Protein AF-A0A7X0Y1D0-F1 (afdb_monomer_lite)

Foldseek 3Di:
DDPPPDDPPPPDDPDAQFQKKKFFDAPRDRDDIDTHNDVVSVVVCCVPPCVV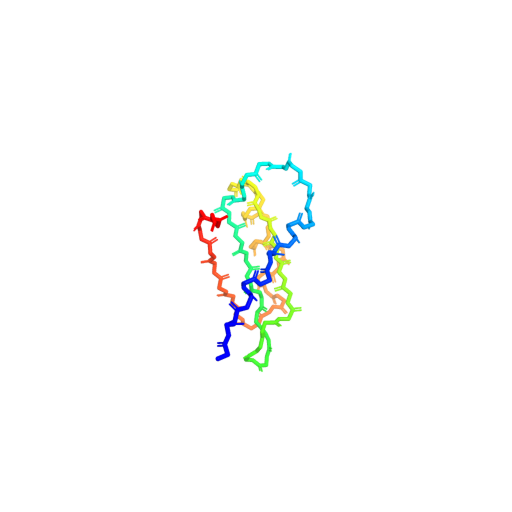GPHIDMDGRPD

Radius of gyration: 15.2 Å; chains: 1; bounding box: 23×48×29 Å

Sequence (63 aa):
MMATAEKVNLVGFDGPDPEHVILWISGGKHVAKTICYDNEDYQNAMTHMAGRYESYEVIKNAQ

Structure (mmCIF, N/CA/C/O backbone):
data_AF-A0A7X0Y1D0-F1
#
_entry.id   AF-A0A7X0Y1D0-F1
#
loop_
_atom_site.group_PDB
_atom_site.id
_atom_site.type_symbol
_atom_site.label_atom_id
_atom_site.label_alt_id
_atom_site.label_comp_id
_atom_site.label_asym_id
_atom_site.label_entity_id
_atom_site.label_seq_id
_atom_site.pdbx_PDB_ins_code
_atom_site.Cartn_x
_atom_site.Cartn_y
_atom_site.Cartn_z
_atom_site.occupancy
_atom_site.B_iso_or_equiv
_atom_site.auth_seq_id
_atom_site.auth_comp_id
_atom_site.auth_asym_id
_atom_site.auth_atom_id
_atom_site.pdbx_PDB_model_num
ATOM 1 N N . MET A 1 1 ? -8.397 -39.652 -10.395 1.00 37.75 1 MET A N 1
ATOM 2 C CA . MET A 1 1 ? -8.903 -38.412 -11.016 1.00 37.75 1 MET A CA 1
ATOM 3 C C . MET A 1 1 ? -7.721 -37.473 -11.139 1.00 37.75 1 MET A C 1
ATOM 5 O O . MET A 1 1 ? -7.147 -37.116 -10.121 1.00 37.75 1 MET A O 1
ATOM 9 N N . MET A 1 2 ? -7.272 -37.206 -12.364 1.00 43.16 2 MET A N 1
ATOM 10 C CA . MET A 1 2 ? -6.163 -36.288 -12.626 1.00 43.16 2 MET A CA 1
ATOM 11 C C . MET A 1 2 ? -6.721 -34.871 -12.489 1.00 43.16 2 MET A C 1
ATOM 13 O O . MET A 1 2 ? -7.564 -34.481 -13.292 1.00 43.16 2 MET A O 1
ATOM 17 N N . ALA A 1 3 ? -6.320 -34.134 -11.454 1.00 51.62 3 ALA A N 1
ATOM 18 C CA . ALA A 1 3 ? -6.597 -32.707 -11.383 1.00 51.62 3 ALA A CA 1
ATOM 19 C C . ALA A 1 3 ? -5.777 -32.038 -12.492 1.00 51.62 3 ALA A C 1
ATOM 21 O O . ALA A 1 3 ? -4.561 -31.892 -12.381 1.00 51.62 3 ALA A O 1
ATOM 22 N N . THR A 1 4 ? -6.426 -31.719 -13.609 1.00 53.44 4 THR A N 1
ATOM 23 C CA . THR A 1 4 ? -5.872 -30.823 -14.620 1.00 53.44 4 THR A CA 1
ATOM 24 C C . THR A 1 4 ? -5.597 -29.500 -13.928 1.00 53.44 4 THR A C 1
ATOM 26 O O . THR A 1 4 ? -6.536 -28.817 -13.532 1.00 53.44 4 THR A O 1
ATOM 29 N N . ALA A 1 5 ? -4.318 -29.179 -13.729 1.00 56.38 5 ALA A N 1
ATOM 30 C CA . ALA A 1 5 ? -3.901 -27.861 -13.289 1.00 56.38 5 ALA A CA 1
ATOM 31 C C . ALA A 1 5 ? -4.450 -26.854 -14.306 1.00 56.38 5 ALA A C 1
ATOM 33 O O . ALA A 1 5 ? -3.962 -26.785 -15.437 1.00 56.38 5 ALA A O 1
ATOM 34 N N . GLU A 1 6 ? -5.523 -26.149 -13.944 1.00 60.47 6 GLU A N 1
ATOM 35 C CA . GLU A 1 6 ? -6.001 -25.024 -14.732 1.00 60.47 6 GLU A CA 1
ATOM 36 C C . GLU A 1 6 ? -4.832 -24.056 -14.862 1.00 60.47 6 GLU A C 1
ATOM 38 O O . GLU A 1 6 ? -4.284 -23.557 -13.878 1.00 60.47 6 GLU A O 1
ATOM 43 N N . LYS A 1 7 ? -4.392 -23.862 -16.104 1.00 57.19 7 LYS A N 1
ATOM 44 C CA . 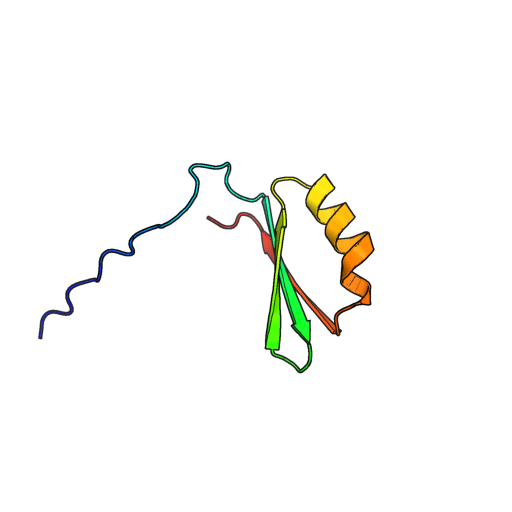LYS A 1 7 ? -3.360 -22.896 -16.441 1.00 57.19 7 LYS A CA 1
ATOM 45 C C . LYS A 1 7 ? -3.925 -21.539 -16.033 1.00 57.19 7 LYS A C 1
ATOM 47 O O . LYS A 1 7 ? -4.897 -21.086 -16.633 1.00 57.19 7 LYS A O 1
ATOM 52 N N . VAL A 1 8 ? -3.373 -20.936 -14.983 1.00 62.41 8 VAL A N 1
ATOM 53 C CA . VAL A 1 8 ? -3.747 -19.583 -14.568 1.00 62.41 8 VAL A CA 1
ATOM 54 C C . VAL A 1 8 ? -3.474 -18.677 -15.764 1.00 62.41 8 VAL A C 1
ATOM 56 O O . VAL A 1 8 ? -2.322 -18.427 -16.116 1.00 62.41 8 VAL A O 1
ATOM 59 N N . ASN A 1 9 ? -4.536 -18.251 -16.446 1.00 60.06 9 ASN A N 1
ATOM 60 C CA . ASN A 1 9 ? -4.433 -17.260 -17.502 1.00 60.06 9 ASN A CA 1
ATOM 61 C C . ASN A 1 9 ? -4.147 -15.931 -16.807 1.00 60.06 9 ASN A C 1
ATOM 63 O O . ASN A 1 9 ? -5.057 -15.296 -16.275 1.00 60.06 9 ASN A O 1
ATOM 67 N N . LEU A 1 10 ? -2.872 -15.551 -16.756 1.00 60.88 10 LEU A N 1
ATOM 68 C CA . LEU A 1 10 ? -2.454 -14.235 -16.294 1.00 60.88 10 LEU A CA 1
ATOM 69 C C . LEU A 1 10 ? -3.024 -13.198 -17.272 1.00 60.88 10 LEU A C 1
ATOM 71 O O . LEU A 1 10 ? -2.514 -13.015 -18.373 1.00 60.88 10 LEU A O 1
ATOM 75 N N . VAL A 1 11 ? -4.138 -12.572 -16.892 1.00 60.56 11 VAL A N 1
ATOM 76 C CA . VAL A 1 11 ? -4.709 -11.422 -17.599 1.00 60.56 11 VAL A CA 1
ATOM 77 C C . VAL A 1 11 ? -4.176 -10.175 -16.903 1.00 60.56 11 VAL A C 1
ATOM 79 O O . VAL A 1 11 ? -4.639 -9.818 -15.822 1.00 60.56 11 VAL A O 1
ATOM 82 N N . GLY A 1 12 ? -3.169 -9.544 -17.500 1.00 61.78 12 GLY A N 1
ATOM 83 C CA . GLY A 1 12 ? -2.488 -8.381 -16.939 1.00 61.78 12 GLY A CA 1
ATOM 84 C C . GLY A 1 12 ? -1.811 -7.537 -18.015 1.00 61.78 12 GLY A C 1
ATOM 85 O O . GLY A 1 12 ? -1.717 -7.942 -19.172 1.00 61.78 12 GLY A O 1
ATOM 86 N N . PHE A 1 13 ? -1.372 -6.345 -17.624 1.00 58.50 13 PHE A N 1
ATOM 87 C CA . PHE A 1 13 ? -0.462 -5.527 -18.419 1.00 58.50 13 PHE A CA 1
ATOM 88 C C . PHE A 1 13 ? 0.971 -5.964 -18.108 1.00 58.50 13 PHE A C 1
ATOM 90 O O . PHE A 1 13 ? 1.273 -6.239 -16.949 1.00 58.50 13 PHE A O 1
ATOM 97 N N . ASP A 1 14 ? 1.830 -6.018 -19.126 1.00 70.00 14 ASP A N 1
ATOM 98 C CA . ASP A 1 14 ? 3.261 -6.342 -19.004 1.00 70.00 14 ASP A CA 1
ATOM 99 C C . ASP A 1 14 ? 4.007 -5.124 -18.417 1.00 70.00 14 ASP A C 1
ATOM 101 O O . ASP A 1 14 ? 4.709 -4.382 -19.106 1.00 70.00 14 ASP A O 1
ATOM 105 N N . GLY A 1 15 ? 3.685 -4.809 -17.162 1.00 73.25 15 GLY A N 1
ATOM 106 C CA . GLY A 1 15 ? 4.208 -3.679 -16.402 1.00 73.25 15 GLY A CA 1
ATOM 107 C C . GLY A 1 15 ? 5.309 -4.106 -15.430 1.00 73.25 15 GLY A C 1
ATOM 108 O O . GLY A 1 15 ? 5.509 -5.299 -15.219 1.00 73.25 15 GLY A O 1
ATOM 109 N N . PRO A 1 16 ? 6.031 -3.142 -14.836 1.00 81.88 16 PRO A N 1
ATOM 110 C CA . PRO A 1 16 ? 7.031 -3.446 -13.818 1.00 81.88 16 PRO A CA 1
ATOM 111 C C . PRO A 1 16 ? 6.396 -4.163 -12.622 1.00 81.88 16 PRO A C 1
ATOM 113 O O . PRO A 1 16 ? 5.245 -3.894 -12.274 1.00 81.88 16 PRO A O 1
ATOM 116 N N . ASP A 1 17 ? 7.161 -5.039 -11.971 1.00 85.31 17 ASP A N 1
ATOM 117 C CA . ASP A 1 17 ? 6.725 -5.661 -10.723 1.00 85.31 17 ASP A CA 1
ATOM 118 C C . ASP A 1 17 ? 6.494 -4.576 -9.657 1.00 85.31 17 ASP A C 1
ATOM 120 O O . ASP A 1 17 ? 7.321 -3.669 -9.509 1.00 85.31 17 ASP A O 1
ATOM 124 N N . PRO A 1 18 ? 5.383 -4.629 -8.906 1.00 89.25 18 PRO A N 1
ATOM 125 C CA . PRO A 1 18 ? 5.113 -3.635 -7.882 1.00 89.25 18 PRO A CA 1
ATOM 126 C C . PRO A 1 18 ? 6.041 -3.810 -6.677 1.00 89.25 18 PRO A C 1
ATOM 128 O O . PRO A 1 18 ? 6.170 -4.901 -6.113 1.00 89.25 18 PRO A O 1
ATOM 131 N N . GLU A 1 19 ? 6.635 -2.705 -6.225 1.00 91.94 19 GLU A N 1
ATOM 132 C CA . GLU A 1 19 ? 7.477 -2.688 -5.027 1.00 91.94 19 GLU A CA 1
ATOM 133 C C . GLU A 1 19 ? 6.643 -2.983 -3.768 1.00 91.94 19 GLU A C 1
ATOM 135 O O . GLU A 1 19 ? 7.062 -3.752 -2.893 1.00 91.94 19 GLU A O 1
ATOM 140 N N . HIS A 1 20 ? 5.431 -2.414 -3.700 1.00 92.62 20 HIS A N 1
ATOM 141 C CA . HIS A 1 20 ? 4.506 -2.582 -2.583 1.00 92.62 20 HIS A CA 1
ATOM 142 C C . HIS A 1 20 ? 3.061 -2.803 -3.053 1.00 92.62 20 HIS A C 1
ATOM 144 O O . HIS A 1 20 ? 2.564 -2.152 -3.971 1.00 92.62 20 HIS A O 1
ATOM 150 N N . VAL A 1 21 ? 2.335 -3.668 -2.346 1.00 94.44 21 VAL A N 1
ATOM 151 C CA . VAL A 1 21 ? 0.875 -3.777 -2.440 1.00 94.44 21 VAL A CA 1
ATOM 152 C C . VAL A 1 21 ? 0.284 -3.560 -1.055 1.00 94.44 21 VAL A C 1
ATOM 154 O O . VAL A 1 21 ? 0.628 -4.272 -0.113 1.00 94.44 21 VAL A O 1
ATOM 157 N N . ILE A 1 22 ? -0.616 -2.586 -0.931 1.00 96.00 22 ILE A N 1
ATOM 158 C CA . ILE A 1 22 ? -1.327 -2.290 0.315 1.00 96.00 22 ILE A CA 1
ATOM 159 C C . ILE A 1 22 ? -2.727 -2.893 0.234 1.00 96.00 22 ILE A C 1
ATOM 161 O O . ILE A 1 22 ? -3.486 -2.580 -0.686 1.00 96.00 22 ILE A O 1
ATOM 165 N N . LEU A 1 23 ? -3.082 -3.734 1.201 1.00 96.56 23 LEU A N 1
ATOM 166 C CA . LEU A 1 23 ? -4.422 -4.281 1.388 1.00 96.56 23 LEU A CA 1
ATOM 167 C C . LEU A 1 23 ? -5.108 -3.517 2.519 1.00 96.56 23 LEU A C 1
ATOM 169 O O . LEU A 1 23 ? -4.662 -3.554 3.663 1.00 96.56 23 LEU A O 1
ATOM 173 N N . TRP A 1 24 ? -6.187 -2.809 2.200 1.00 97.19 24 TRP A N 1
ATOM 174 C CA . TRP A 1 24 ? -6.917 -1.980 3.156 1.00 97.19 24 TRP A CA 1
ATOM 175 C C . TRP A 1 24 ? -7.998 -2.793 3.862 1.00 97.19 24 TRP A C 1
ATOM 177 O O . TRP A 1 24 ? -8.781 -3.488 3.203 1.00 97.19 24 TRP A O 1
ATOM 187 N N . ILE A 1 25 ? -8.068 -2.674 5.187 1.00 97.00 25 ILE A N 1
ATOM 188 C CA . ILE A 1 25 ? -8.949 -3.477 6.035 1.00 97.00 25 ILE A CA 1
ATOM 189 C C . ILE A 1 25 ? -10.000 -2.591 6.704 1.00 97.00 25 ILE A C 1
ATOM 191 O O . ILE A 1 25 ? -9.693 -1.559 7.301 1.00 97.00 25 ILE A O 1
ATOM 195 N N . SER A 1 26 ? -11.259 -3.020 6.625 1.00 95.69 26 SER A N 1
ATOM 196 C CA . SER A 1 26 ? -12.354 -2.487 7.441 1.00 95.69 26 SER A CA 1
ATOM 197 C C . SER A 1 26 ? -13.345 -3.600 7.768 1.00 95.69 26 SER A C 1
ATOM 199 O O . SER A 1 26 ? -13.578 -4.500 6.953 1.00 95.69 26 SER A O 1
ATOM 201 N N . GLY A 1 27 ? -13.877 -3.604 8.990 1.00 95.50 27 GLY A N 1
ATOM 202 C CA . GLY A 1 27 ? -14.732 -4.675 9.493 1.00 95.50 27 GLY A CA 1
ATOM 203 C C . GLY A 1 27 ? -14.042 -6.043 9.487 1.00 95.50 27 GLY A C 1
ATOM 204 O O . GLY A 1 27 ? -14.700 -7.059 9.259 1.00 95.50 27 GLY A O 1
ATOM 205 N N . GLY A 1 28 ? -12.714 -6.071 9.655 1.00 94.19 28 GLY A N 1
ATOM 206 C CA . GLY A 1 28 ? -11.902 -7.293 9.617 1.00 94.19 28 GLY A CA 1
ATOM 207 C C . GLY A 1 28 ? -11.797 -7.967 8.243 1.00 94.19 28 GLY A C 1
ATOM 208 O O . GLY A 1 28 ? -11.457 -9.147 8.173 1.00 94.19 28 GLY A O 1
ATOM 209 N N . LYS A 1 29 ? -12.116 -7.263 7.148 1.00 95.75 29 LYS A N 1
ATOM 210 C CA . LYS A 1 29 ? -12.041 -7.790 5.776 1.00 95.75 29 LYS A CA 1
ATOM 211 C C . LYS A 1 29 ? -11.228 -6.879 4.869 1.00 95.75 29 LYS A C 1
ATOM 213 O O . LYS A 1 29 ? -11.230 -5.664 5.046 1.00 95.75 29 LYS A O 1
ATOM 218 N N . HIS A 1 30 ? -10.600 -7.469 3.855 1.00 96.25 30 HIS A N 1
ATOM 219 C CA . HIS A 1 30 ? -9.938 -6.719 2.789 1.00 96.25 30 HIS A CA 1
ATOM 220 C C . HIS A 1 30 ? -11.009 -6.063 1.914 1.00 96.25 30 HIS A C 1
ATOM 222 O O . HIS A 1 30 ? -11.816 -6.759 1.297 1.00 96.25 30 HIS A O 1
ATOM 228 N N . VAL A 1 31 ? -11.035 -4.732 1.879 1.00 96.31 31 VAL A N 1
ATOM 229 C CA . VAL A 1 31 ? -12.070 -3.955 1.171 1.00 96.31 31 VAL A CA 1
ATOM 230 C C . VAL A 1 31 ? -11.536 -3.224 -0.055 1.00 96.31 31 VAL A C 1
ATOM 232 O O . VAL A 1 31 ? -12.296 -2.932 -0.975 1.00 96.31 31 VAL A O 1
ATOM 235 N N . ALA A 1 32 ? -10.236 -2.939 -0.094 1.00 95.00 32 ALA A N 1
ATOM 236 C CA . ALA A 1 32 ? -9.582 -2.291 -1.222 1.00 95.00 32 ALA A CA 1
ATOM 237 C C . ALA A 1 32 ? -8.108 -2.701 -1.298 1.00 95.00 32 ALA A C 1
ATOM 239 O O . ALA A 1 32 ? -7.538 -3.196 -0.325 1.00 95.00 32 ALA A O 1
ATOM 240 N N . LYS A 1 33 ? -7.484 -2.454 -2.453 1.00 94.31 33 LYS A N 1
ATOM 241 C CA . LYS A 1 33 ? -6.039 -2.599 -2.634 1.00 94.31 33 LYS A CA 1
ATOM 242 C C . LYS A 1 33 ? -5.456 -1.405 -3.378 1.00 94.31 33 LYS A C 1
ATOM 244 O O . LYS A 1 33 ? -6.105 -0.877 -4.281 1.00 94.31 33 LYS A O 1
ATOM 249 N N . THR A 1 34 ? -4.228 -1.042 -3.036 1.00 94.69 34 THR A N 1
ATOM 250 C CA . THR A 1 34 ? -3.411 -0.080 -3.783 1.00 94.69 34 THR A CA 1
ATOM 251 C C . THR A 1 34 ? -2.125 -0.769 -4.214 1.00 94.69 34 THR A C 1
ATOM 253 O O . THR A 1 34 ? -1.489 -1.4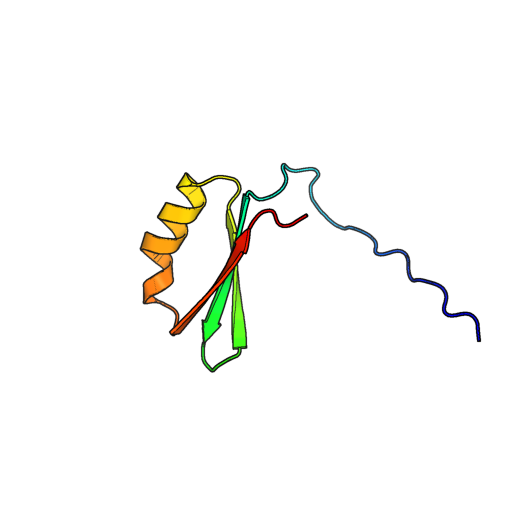42 -3.407 1.00 94.69 34 THR A O 1
ATOM 256 N N . ILE A 1 35 ? -1.773 -0.627 -5.489 1.00 92.62 35 ILE A N 1
ATOM 257 C CA . ILE A 1 35 ? -0.528 -1.139 -6.064 1.00 92.62 35 ILE A CA 1
ATOM 258 C C . ILE A 1 35 ? 0.415 0.056 -6.193 1.00 92.62 35 ILE A C 1
ATOM 260 O O . ILE A 1 35 ? 0.018 1.063 -6.776 1.00 92.62 35 ILE A O 1
ATOM 264 N N . CYS A 1 36 ? 1.613 -0.050 -5.628 1.00 93.12 36 CYS A N 1
ATOM 265 C CA . CYS A 1 36 ? 2.634 0.992 -5.619 1.00 93.12 36 CYS A CA 1
ATOM 266 C C . CYS A 1 36 ? 3.878 0.451 -6.327 1.00 93.12 36 CYS A C 1
ATOM 268 O O . CYS A 1 36 ? 4.422 -0.580 -5.915 1.00 93.12 36 CYS A O 1
ATOM 270 N N . TYR A 1 37 ? 4.310 1.122 -7.392 1.00 91.81 37 TYR A N 1
ATOM 271 C CA . TYR A 1 37 ? 5.459 0.674 -8.185 1.00 91.81 37 TYR A CA 1
ATOM 272 C C . TYR A 1 37 ? 6.782 1.227 -7.666 1.00 91.81 37 TYR A C 1
ATOM 274 O O . TYR A 1 37 ? 7.830 0.672 -7.980 1.00 91.81 37 TYR A O 1
ATOM 282 N N . ASP A 1 38 ? 6.724 2.266 -6.836 1.00 93.06 38 ASP A N 1
ATOM 283 C CA . ASP A 1 38 ? 7.870 2.815 -6.130 1.00 93.06 38 ASP A CA 1
ATOM 284 C C . ASP A 1 38 ? 7.513 3.246 -4.691 1.00 93.06 38 ASP A C 1
ATOM 286 O O . ASP A 1 38 ? 6.367 3.166 -4.224 1.00 93.06 38 ASP A O 1
ATOM 290 N N . ASN A 1 39 ? 8.525 3.694 -3.948 1.00 93.12 39 ASN A N 1
ATOM 291 C CA . ASN A 1 39 ? 8.340 4.211 -2.596 1.00 93.12 39 ASN A CA 1
ATOM 292 C C . ASN A 1 39 ? 7.562 5.543 -2.554 1.00 93.12 39 ASN A C 1
ATOM 294 O O . ASN A 1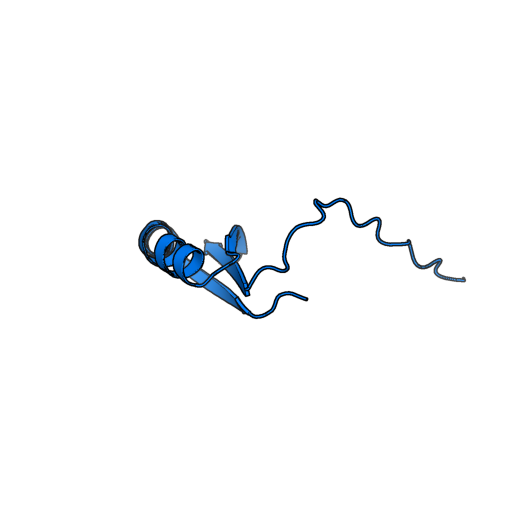 39 ? 6.928 5.818 -1.538 1.00 93.12 39 ASN A O 1
ATOM 298 N N . GLU A 1 40 ? 7.581 6.372 -3.602 1.00 95.88 40 GLU A N 1
ATOM 299 C CA . GLU A 1 40 ? 6.816 7.628 -3.625 1.00 95.88 40 GLU A CA 1
ATOM 300 C C . GLU A 1 40 ? 5.308 7.340 -3.667 1.00 95.88 40 GLU A C 1
ATOM 302 O O . GLU A 1 40 ? 4.556 7.865 -2.839 1.00 95.88 40 GLU A O 1
ATOM 307 N N . ASP A 1 41 ? 4.882 6.419 -4.534 1.00 94.75 41 ASP A N 1
ATOM 308 C CA . ASP A 1 41 ? 3.524 5.876 -4.590 1.00 94.75 41 ASP A CA 1
ATOM 309 C C . ASP A 1 41 ? 3.075 5.361 -3.220 1.00 94.75 41 ASP A C 1
ATOM 311 O O . ASP A 1 41 ? 1.956 5.634 -2.774 1.00 94.75 41 ASP A O 1
ATOM 315 N N . TYR A 1 42 ? 3.955 4.628 -2.532 1.00 95.00 42 TYR A N 1
ATOM 316 C CA . TYR A 1 42 ? 3.674 4.100 -1.202 1.00 95.00 42 TYR A CA 1
ATOM 317 C C . TYR A 1 42 ? 3.468 5.224 -0.177 1.00 95.00 42 TYR A C 1
ATOM 319 O O . TYR A 1 42 ? 2.452 5.231 0.523 1.00 95.00 42 TYR A O 1
ATOM 327 N N . GLN A 1 43 ? 4.372 6.207 -0.101 1.00 97.00 43 GLN A N 1
ATOM 328 C CA . GLN A 1 43 ? 4.228 7.334 0.834 1.00 97.00 43 GLN A CA 1
ATOM 329 C C . GLN A 1 43 ? 2.958 8.149 0.557 1.00 97.00 43 GLN A C 1
ATOM 331 O O . GLN A 1 43 ? 2.247 8.533 1.492 1.00 97.00 43 GLN A O 1
ATOM 336 N N . ASN A 1 44 ? 2.632 8.369 -0.717 1.00 96.62 44 ASN A N 1
ATOM 337 C CA . ASN A 1 44 ? 1.416 9.062 -1.132 1.00 96.62 44 ASN A CA 1
ATOM 338 C C . ASN A 1 44 ? 0.162 8.282 -0.714 1.00 96.62 44 ASN A C 1
ATOM 340 O O . ASN A 1 44 ? -0.752 8.848 -0.103 1.00 96.62 44 ASN A O 1
ATOM 344 N N . ALA A 1 45 ? 0.125 6.972 -0.966 1.00 95.62 45 ALA A N 1
ATOM 345 C CA . ALA A 1 45 ? -0.979 6.114 -0.550 1.00 95.62 45 ALA A CA 1
ATOM 346 C C . ALA A 1 45 ? -1.165 6.137 0.974 1.00 95.62 45 ALA A C 1
ATOM 348 O O . ALA A 1 45 ? -2.281 6.341 1.455 1.00 95.62 45 ALA A O 1
ATOM 349 N N . MET A 1 46 ? -0.081 6.013 1.740 1.00 96.25 46 MET A N 1
ATOM 350 C CA . MET A 1 46 ? -0.126 6.065 3.202 1.00 96.25 46 MET A CA 1
ATOM 351 C C . MET A 1 46 ? -0.636 7.413 3.719 1.00 96.25 46 MET A C 1
ATOM 353 O O . MET A 1 46 ? -1.495 7.447 4.599 1.00 96.25 46 MET A O 1
ATOM 357 N N . THR A 1 47 ? -0.182 8.517 3.130 1.00 96.50 47 THR A N 1
ATOM 358 C CA . THR A 1 47 ? -0.588 9.872 3.530 1.00 96.50 47 THR A CA 1
ATOM 359 C C . THR A 1 47 ? -2.080 10.125 3.294 1.00 96.50 47 THR A C 1
ATOM 361 O O . THR A 1 47 ? -2.744 10.745 4.125 1.00 96.50 47 THR A O 1
ATOM 364 N N . HIS A 1 48 ? -2.637 9.637 2.182 1.00 92.25 48 HIS A N 1
ATOM 365 C CA . HIS A 1 48 ? -4.009 9.963 1.777 1.00 92.25 48 HIS A CA 1
ATOM 366 C C . HIS A 1 48 ? -5.067 8.929 2.177 1.00 92.25 48 HIS A C 1
ATOM 368 O O . HIS A 1 48 ? -6.242 9.286 2.327 1.00 92.25 48 HIS A O 1
ATOM 374 N N . MET A 1 49 ? -4.682 7.660 2.321 1.00 91.12 49 MET A N 1
ATOM 375 C CA . MET A 1 49 ? -5.625 6.552 2.491 1.00 91.12 49 MET A CA 1
ATOM 376 C C . MET A 1 49 ? -5.599 5.950 3.892 1.00 91.12 49 MET A C 1
ATOM 378 O O . MET A 1 49 ? -6.648 5.501 4.343 1.00 91.12 49 MET A O 1
ATOM 382 N N . ALA A 1 50 ? -4.473 5.982 4.616 1.00 87.81 50 ALA A N 1
ATOM 383 C CA . ALA A 1 50 ? -4.351 5.256 5.885 1.00 87.81 50 ALA A CA 1
ATOM 384 C C . ALA A 1 50 ? -5.406 5.664 6.927 1.00 87.81 50 ALA A C 1
ATOM 386 O O . ALA A 1 50 ? -5.950 4.808 7.612 1.00 87.81 50 ALA A O 1
ATOM 387 N N . GLY A 1 51 ? -5.762 6.951 6.996 1.00 90.38 51 GLY A N 1
ATOM 388 C CA . GLY A 1 51 ? -6.793 7.443 7.917 1.00 90.38 51 GLY A CA 1
ATOM 389 C C . GLY A 1 51 ? -8.239 7.100 7.532 1.00 90.38 51 GLY A C 1
ATOM 390 O O . GLY A 1 51 ? -9.152 7.408 8.292 1.00 90.38 51 GLY A O 1
ATOM 391 N N . ARG A 1 52 ? -8.477 6.509 6.354 1.00 93.12 52 ARG A N 1
ATOM 392 C CA . ARG A 1 52 ? -9.820 6.132 5.874 1.00 93.12 52 ARG A CA 1
ATOM 393 C C . ARG A 1 52 ? -10.214 4.705 6.246 1.00 93.12 52 ARG A C 1
ATOM 395 O O . ARG A 1 52 ? -11.385 4.360 6.114 1.00 93.12 52 ARG A O 1
ATOM 402 N N . TYR A 1 53 ? -9.252 3.891 6.664 1.00 94.06 53 TYR A N 1
ATOM 403 C CA . TYR A 1 53 ? -9.436 2.471 6.946 1.00 94.06 53 TYR A CA 1
ATOM 404 C C . TYR A 1 53 ? -9.039 2.162 8.388 1.00 94.06 53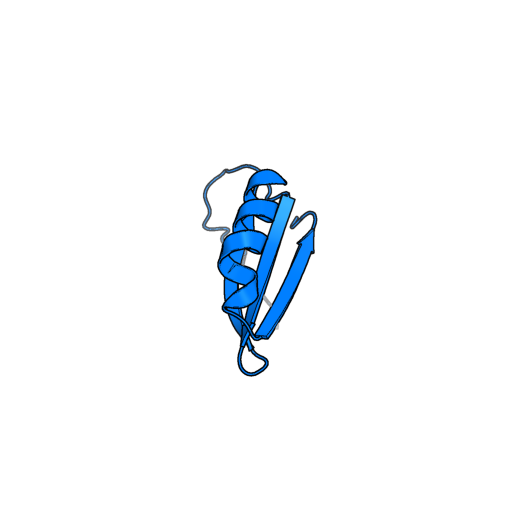 TYR A C 1
ATOM 406 O O . TYR A 1 53 ? -8.323 2.929 9.026 1.00 94.06 53 TYR A O 1
ATOM 414 N N . GLU A 1 54 ? -9.526 1.041 8.915 1.00 95.38 54 GLU A N 1
ATOM 415 C CA . GLU A 1 54 ? -9.245 0.632 10.296 1.00 95.38 54 GL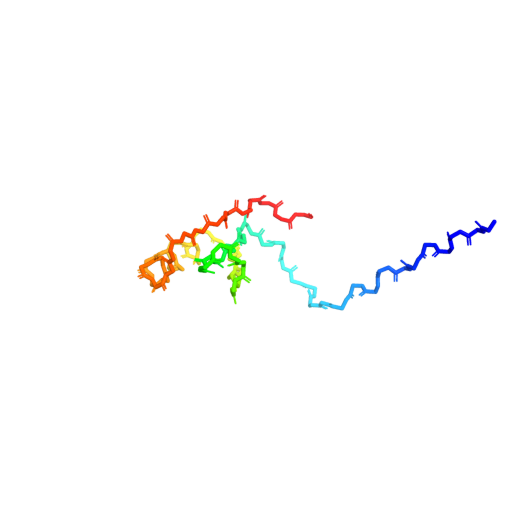U A CA 1
ATOM 416 C C . GLU A 1 54 ? -7.801 0.154 10.451 1.00 95.38 54 GLU A C 1
ATOM 418 O O . GLU A 1 54 ? -7.136 0.457 11.441 1.00 95.38 54 GLU A O 1
ATOM 423 N N . SER A 1 55 ? -7.314 -0.598 9.466 1.00 96.44 55 SER A N 1
ATOM 424 C CA . SER A 1 55 ? -5.940 -1.083 9.403 1.00 96.44 55 SER A CA 1
ATOM 425 C C . SER A 1 55 ? -5.546 -1.416 7.962 1.00 96.44 55 SER A C 1
ATOM 427 O O . SER A 1 55 ? -6.327 -1.236 7.020 1.00 96.44 55 SER A O 1
ATOM 429 N N . TYR A 1 56 ? -4.306 -1.861 7.775 1.00 96.94 56 TYR A N 1
ATOM 430 C CA . TYR A 1 56 ? -3.774 -2.251 6.477 1.00 96.94 56 TYR A CA 1
ATOM 431 C C . TYR A 1 56 ? -2.693 -3.328 6.620 1.00 96.94 56 TYR A C 1
ATOM 433 O O . TYR A 1 56 ? -2.016 -3.410 7.646 1.00 96.94 56 TYR A O 1
ATOM 441 N N . GLU A 1 57 ? -2.511 -4.116 5.565 1.00 96.19 57 GLU A N 1
ATOM 442 C CA . GLU A 1 57 ? -1.400 -5.054 5.391 1.00 96.19 57 GLU A CA 1
ATOM 443 C C . GLU A 1 57 ? -0.560 -4.629 4.186 1.00 96.19 57 GLU A C 1
ATOM 445 O O . GLU A 1 57 ? -1.102 -4.206 3.165 1.00 96.19 57 GLU A O 1
ATOM 450 N N . VAL A 1 58 ? 0.766 -4.735 4.297 1.00 94.44 58 VAL A N 1
ATOM 451 C CA . VAL A 1 58 ? 1.691 -4.377 3.214 1.00 94.44 58 VAL A CA 1
ATOM 452 C C . VAL A 1 58 ? 2.446 -5.615 2.764 1.00 94.44 58 VAL A C 1
ATOM 454 O O . VAL A 1 58 ? 3.163 -6.236 3.549 1.00 94.44 58 VAL A O 1
ATOM 457 N N . ILE A 1 59 ? 2.325 -5.933 1.481 1.00 92.88 59 ILE A N 1
ATOM 458 C CA . ILE A 1 59 ? 3.108 -6.966 0.810 1.00 92.88 59 ILE A CA 1
ATOM 459 C C . ILE A 1 59 ? 4.244 -6.265 0.071 1.00 92.88 59 ILE A C 1
ATOM 461 O O . ILE A 1 59 ? 3.997 -5.376 -0.742 1.00 92.88 59 ILE A O 1
ATOM 465 N N . LYS A 1 60 ? 5.484 -6.651 0.375 1.00 85.31 60 LYS A N 1
ATOM 466 C CA . LYS A 1 60 ? 6.693 -6.153 -0.295 1.00 85.31 60 LYS A CA 1
ATOM 467 C C . LYS A 1 60 ? 7.178 -7.164 -1.315 1.00 85.31 60 LYS A C 1
ATOM 469 O O . LYS A 1 60 ? 7.105 -8.356 -1.025 1.00 85.31 60 LYS A O 1
ATOM 474 N N . ASN A 1 61 ? 7.738 -6.686 -2.427 1.00 70.06 61 ASN A N 1
ATOM 475 C CA . ASN A 1 61 ? 8.229 -7.533 -3.519 1.00 70.06 61 ASN A CA 1
ATOM 476 C C . ASN A 1 61 ? 7.161 -8.555 -3.923 1.00 70.06 61 ASN A C 1
ATOM 478 O O . ASN A 1 61 ? 7.374 -9.759 -3.775 1.00 70.06 61 ASN A O 1
ATOM 482 N N . ALA A 1 62 ? 5.982 -8.078 -4.323 1.00 58.78 62 ALA A N 1
ATOM 483 C CA . ALA A 1 62 ? 4.905 -8.965 -4.742 1.00 58.78 62 ALA A CA 1
ATOM 484 C C . ALA A 1 62 ? 5.281 -9.612 -6.090 1.00 58.78 62 ALA A C 1
ATOM 486 O O . ALA A 1 62 ? 4.897 -9.113 -7.143 1.00 58.78 62 ALA A O 1
ATOM 487 N N . GLN A 1 63 ? 6.089 -10.675 -6.017 1.00 50.31 63 GLN A N 1
ATOM 488 C CA . GLN A 1 63 ? 6.421 -11.611 -7.093 1.00 50.31 63 GLN A CA 1
ATOM 489 C C . GLN A 1 63 ? 5.383 -12.729 -7.188 1.00 50.31 63 GLN A C 1
ATOM 491 O O . GLN A 1 63 ? 4.827 -13.120 -6.132 1.00 50.31 63 GLN A O 1
#

pLDDT: mean 83.56, std 16.96, range [37.75, 97.19]

Secondary structure (DSSP, 8-state):
--------------PPPPSEEEEEEETTEEEEEEEESSHHHHHHHHHHHGGGSSEEEEEES--

Organism: NCBI:txid1494963